Protein AF-A0A7W0S8X4-F1 (afdb_monomer_lite)

Radius of gyration: 27.28 Å; chains: 1; bounding box: 41×33×78 Å

Structure (mmCIF, N/CA/C/O backbone):
data_AF-A0A7W0S8X4-F1
#
_entry.id   AF-A0A7W0S8X4-F1
#
loop_
_atom_site.group_PDB
_atom_site.id
_atom_site.type_symbol
_atom_site.label_atom_id
_atom_site.label_alt_id
_atom_site.label_comp_id
_atom_site.label_asym_i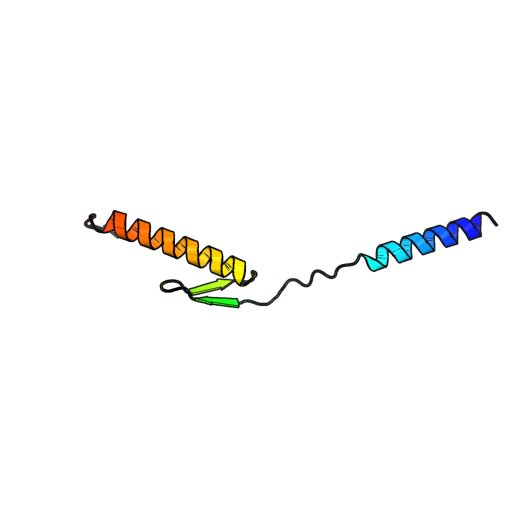d
_atom_site.label_entity_id
_atom_site.label_seq_id
_atom_site.pdbx_PDB_ins_code
_atom_site.Cartn_x
_atom_site.Cartn_y
_atom_site.Cartn_z
_atom_site.occupancy
_atom_site.B_iso_or_equiv
_atom_site.auth_seq_id
_atom_site.auth_comp_id
_atom_site.auth_asym_id
_atom_site.auth_atom_id
_atom_site.pdbx_PDB_model_num
ATOM 1 N N . MET A 1 1 ? 18.722 10.475 -58.497 1.00 61.28 1 MET A N 1
ATOM 2 C CA . MET A 1 1 ? 18.319 11.386 -57.389 1.00 61.28 1 MET A CA 1
ATOM 3 C C . MET A 1 1 ? 17.065 10.954 -56.613 1.00 61.28 1 MET A C 1
ATOM 5 O O . MET A 1 1 ? 16.999 11.247 -55.427 1.00 61.28 1 MET A O 1
ATOM 9 N N . LYS A 1 2 ? 16.069 10.281 -57.219 1.00 77.88 2 LYS A N 1
ATOM 10 C CA . LYS A 1 2 ? 14.837 9.850 -56.515 1.00 77.88 2 LYS A CA 1
ATOM 11 C C . LYS A 1 2 ? 15.096 8.792 -55.426 1.00 77.88 2 LYS A C 1
ATOM 13 O O . LYS A 1 2 ? 14.570 8.917 -54.328 1.00 77.88 2 LYS A O 1
ATOM 18 N N . LEU A 1 3 ? 15.980 7.830 -55.706 1.00 82.75 3 LEU A N 1
ATOM 19 C CA . LEU A 1 3 ? 16.364 6.763 -54.773 1.00 82.75 3 LEU A CA 1
ATOM 20 C C . LEU A 1 3 ? 17.095 7.297 -53.527 1.00 82.75 3 LEU A C 1
ATOM 22 O O . LEU A 1 3 ? 16.749 6.943 -52.409 1.00 82.75 3 LEU A O 1
ATOM 26 N N . ILE A 1 4 ? 18.031 8.235 -53.707 1.00 86.44 4 ILE A N 1
ATOM 27 C CA . ILE A 1 4 ? 18.768 8.876 -52.601 1.00 86.44 4 ILE A CA 1
ATOM 28 C C . ILE A 1 4 ? 17.814 9.647 -51.675 1.00 86.44 4 ILE A C 1
ATOM 30 O O . ILE A 1 4 ? 17.912 9.539 -50.457 1.00 86.44 4 ILE A O 1
ATOM 34 N N . LYS A 1 5 ? 16.835 10.375 -52.235 1.00 84.25 5 LYS A N 1
ATOM 35 C CA . LYS A 1 5 ? 15.812 11.083 -51.443 1.00 84.25 5 LYS A CA 1
ATOM 36 C C . LYS A 1 5 ? 14.906 10.126 -50.659 1.00 84.25 5 LYS A C 1
ATOM 38 O O . LYS A 1 5 ? 14.467 10.476 -49.568 1.00 84.25 5 LYS A O 1
ATOM 43 N N . PHE A 1 6 ? 14.626 8.941 -51.201 1.00 86.06 6 PHE A N 1
ATOM 44 C CA . PHE A 1 6 ? 13.858 7.904 -50.512 1.00 86.06 6 PHE A CA 1
ATOM 45 C C . PHE A 1 6 ? 14.649 7.301 -49.343 1.00 86.06 6 PHE A C 1
ATOM 47 O O . PHE A 1 6 ? 14.131 7.237 -48.231 1.00 86.06 6 PHE A O 1
ATOM 54 N N . ILE A 1 7 ? 15.925 6.969 -49.564 1.00 87.25 7 ILE A N 1
ATOM 55 C CA . ILE A 1 7 ? 16.823 6.434 -48.528 1.00 87.25 7 ILE A CA 1
ATOM 56 C C . ILE A 1 7 ? 16.998 7.437 -47.379 1.00 87.25 7 ILE A C 1
ATOM 58 O O . ILE A 1 7 ? 16.906 7.058 -46.215 1.00 87.25 7 ILE A O 1
ATOM 62 N N . LEU A 1 8 ? 17.168 8.728 -47.685 1.00 88.44 8 LEU A N 1
ATOM 63 C CA . LEU A 1 8 ? 17.286 9.779 -46.666 1.00 88.44 8 LEU A CA 1
ATOM 64 C C . LEU A 1 8 ? 16.019 9.912 -45.809 1.00 88.44 8 LEU A C 1
ATOM 66 O O . LEU A 1 8 ? 16.116 10.057 -44.594 1.00 88.44 8 LEU A O 1
ATOM 70 N N . LYS A 1 9 ? 14.830 9.817 -46.419 1.00 87.62 9 LYS A N 1
ATOM 71 C CA . LYS A 1 9 ? 13.556 9.848 -45.683 1.00 87.62 9 LYS A CA 1
ATOM 72 C C . LYS A 1 9 ? 13.373 8.615 -44.801 1.00 87.62 9 LYS A C 1
ATOM 74 O O . LYS A 1 9 ? 12.979 8.761 -43.650 1.00 87.62 9 LYS A O 1
ATOM 79 N N . ALA A 1 10 ? 13.680 7.428 -45.321 1.00 87.88 10 ALA A N 1
ATOM 80 C CA . ALA A 1 10 ? 13.598 6.187 -44.556 1.00 87.88 10 ALA A CA 1
ATOM 81 C C . ALA A 1 10 ? 14.562 6.199 -43.358 1.00 87.88 10 ALA A C 1
ATOM 83 O O . ALA A 1 10 ? 14.169 5.840 -42.252 1.00 87.88 10 ALA A O 1
ATOM 84 N N . SER A 1 11 ? 15.786 6.698 -43.558 1.00 86.94 11 SER A N 1
ATOM 85 C CA . SER A 1 11 ? 16.773 6.879 -42.489 1.00 86.94 11 SER A CA 1
ATOM 86 C C . SER A 1 11 ? 16.285 7.861 -41.419 1.00 86.94 11 SER A C 1
ATOM 88 O O . SER A 1 11 ? 16.335 7.553 -40.232 1.00 86.94 11 SER A O 1
ATOM 90 N N . PHE A 1 12 ? 15.715 9.001 -41.822 1.00 87.69 12 PHE A N 1
ATOM 91 C CA . PHE A 1 12 ? 15.170 9.989 -40.888 1.00 87.69 12 PHE A CA 1
ATOM 92 C C . PHE A 1 12 ? 13.999 9.443 -40.055 1.00 87.69 12 PHE A C 1
ATOM 94 O O . PHE A 1 12 ? 13.930 9.677 -38.852 1.00 87.69 12 PHE A O 1
ATOM 101 N N . ILE A 1 13 ? 13.109 8.663 -40.674 1.00 86.31 13 ILE A N 1
ATOM 102 C CA . ILE A 1 13 ? 11.997 7.998 -39.978 1.00 86.31 13 ILE A CA 1
ATOM 103 C C . ILE A 1 13 ? 12.523 6.949 -38.993 1.00 86.31 13 ILE A C 1
ATOM 105 O O . ILE A 1 13 ? 12.063 6.889 -37.857 1.00 86.31 13 ILE A O 1
ATOM 109 N N . CYS A 1 14 ? 13.514 6.153 -39.398 1.00 83.38 14 CYS A N 1
ATOM 110 C CA . CYS A 1 14 ? 14.120 5.149 -38.527 1.00 83.38 14 CYS A CA 1
ATOM 111 C C . CYS A 1 14 ? 14.834 5.793 -37.327 1.00 83.38 14 CYS A C 1
ATOM 113 O O . CYS A 1 14 ? 14.737 5.289 -36.210 1.00 83.38 14 CYS A O 1
ATOM 115 N N . LEU A 1 15 ? 15.494 6.936 -37.545 1.00 83.06 15 LEU A N 1
ATOM 116 C CA . LEU A 1 15 ? 16.127 7.717 -36.487 1.00 83.06 15 LEU A CA 1
ATOM 117 C C . LEU A 1 15 ? 15.082 8.232 -35.488 1.00 83.06 15 LEU A C 1
ATOM 119 O O . LEU A 1 15 ? 15.253 8.057 -34.287 1.00 83.06 15 LEU A O 1
ATOM 123 N N . LEU A 1 16 ? 13.974 8.800 -35.979 1.00 80.50 16 LEU A N 1
ATOM 124 C CA . LEU A 1 16 ? 12.877 9.276 -35.133 1.00 80.50 16 LEU A CA 1
ATOM 12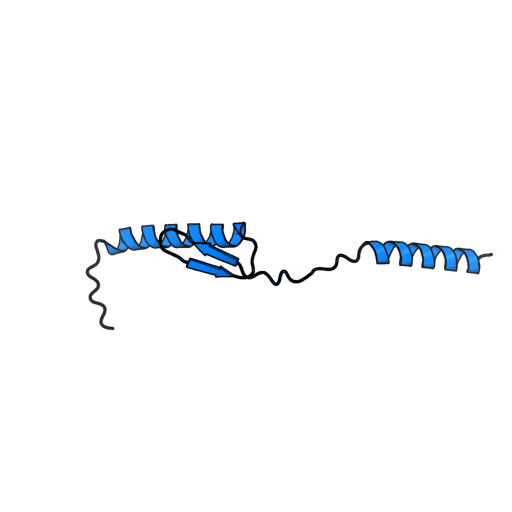5 C C . LEU A 1 16 ? 12.268 8.154 -34.285 1.00 80.50 16 LEU A C 1
ATOM 127 O O . LEU A 1 16 ? 12.046 8.356 -33.097 1.00 80.50 16 LEU A O 1
ATOM 131 N N . LEU A 1 17 ? 12.041 6.970 -34.860 1.00 77.75 17 LEU A N 1
ATOM 132 C CA . LEU A 1 17 ? 11.464 5.831 -34.135 1.00 77.75 17 LEU A CA 1
ATOM 133 C C . LEU A 1 17 ? 12.398 5.286 -33.041 1.00 77.75 17 LEU A C 1
ATOM 135 O O . LEU A 1 17 ? 11.919 4.864 -31.991 1.00 77.75 17 LEU A O 1
ATOM 139 N N . GLY A 1 18 ? 13.719 5.344 -33.241 1.00 75.19 18 GLY A N 1
ATOM 140 C CA . GLY A 1 18 ? 14.698 4.927 -32.233 1.00 75.19 18 GLY A CA 1
ATOM 141 C C . GLY A 1 18 ? 14.659 5.768 -30.950 1.00 75.19 18 GLY A C 1
ATOM 142 O O . GLY A 1 18 ? 14.785 5.218 -29.858 1.00 75.19 18 GLY A O 1
ATOM 143 N N . PHE A 1 19 ? 14.413 7.079 -31.058 1.00 70.00 19 PHE A N 1
ATOM 144 C CA . PHE A 1 19 ? 14.388 7.989 -29.902 1.00 70.00 19 PHE A CA 1
ATOM 145 C C . PHE A 1 19 ? 13.202 7.776 -28.950 1.00 70.00 19 PHE A C 1
ATOM 147 O O . PHE A 1 19 ? 13.315 8.100 -27.770 1.00 70.00 19 PHE A O 1
ATOM 154 N N . PHE A 1 20 ? 12.083 7.215 -29.417 1.00 66.62 20 PHE A N 1
ATOM 155 C CA . PHE A 1 20 ? 10.892 6.985 -28.584 1.00 66.62 20 PHE A CA 1
ATOM 156 C C . PHE A 1 20 ? 10.907 5.654 -27.826 1.00 66.62 20 PHE A C 1
ATOM 158 O O . PHE A 1 20 ? 9.912 5.294 -27.198 1.00 66.62 20 PHE A O 1
ATOM 165 N N . SER A 1 21 ? 12.018 4.916 -27.858 1.00 65.38 21 SER A N 1
ATOM 166 C CA . SER A 1 21 ? 12.136 3.653 -27.131 1.00 65.38 21 SER A CA 1
ATOM 167 C C . SER A 1 21 ? 12.341 3.924 -25.639 1.00 65.38 21 SER A C 1
ATOM 169 O O . SER A 1 21 ? 13.463 3.920 -25.134 1.00 65.38 21 SER A O 1
ATOM 171 N N . THR A 1 22 ? 11.254 4.183 -24.914 1.00 68.75 22 THR A N 1
ATOM 172 C CA . THR A 1 22 ? 11.266 4.187 -23.453 1.00 68.75 22 THR A CA 1
ATOM 173 C C . THR A 1 22 ? 11.443 2.756 -22.963 1.00 68.75 22 THR A C 1
ATOM 175 O O . THR A 1 22 ? 10.558 1.910 -23.082 1.00 68.75 22 THR A O 1
ATOM 178 N N . VAL A 1 23 ? 12.617 2.473 -22.401 1.00 67.81 23 VAL A N 1
ATOM 179 C CA . VAL A 1 23 ? 12.862 1.225 -21.679 1.00 67.81 23 VAL A CA 1
ATOM 180 C C . VAL A 1 23 ? 12.008 1.264 -20.413 1.00 67.81 23 VAL A C 1
ATOM 182 O O . VAL A 1 23 ? 12.368 1.898 -19.424 1.00 67.81 23 VAL A O 1
ATOM 185 N N . CYS A 1 24 ? 10.848 0.609 -20.450 1.00 65.12 24 CYS A N 1
ATOM 186 C CA . CYS A 1 24 ? 10.071 0.325 -19.252 1.00 65.12 24 CYS A CA 1
ATOM 187 C C . CYS A 1 24 ? 10.816 -0.762 -18.470 1.00 65.12 24 CYS A C 1
ATOM 189 O O . CYS A 1 24 ? 10.633 -1.958 -18.700 1.00 65.12 24 CYS A O 1
ATOM 191 N N . LEU A 1 25 ? 11.725 -0.348 -17.586 1.00 65.38 25 LEU A N 1
ATOM 192 C CA . LEU A 1 25 ? 12.255 -1.243 -16.569 1.00 65.38 25 LEU A CA 1
ATOM 193 C C . LEU A 1 25 ? 11.092 -1.571 -15.640 1.00 65.38 25 LEU A C 1
ATOM 195 O O . LEU A 1 25 ? 10.584 -0.683 -14.955 1.00 65.38 25 LEU A O 1
ATOM 199 N N . ALA A 1 26 ? 10.668 -2.836 -15.627 1.00 64.75 26 ALA A N 1
ATOM 200 C CA . ALA A 1 26 ? 9.802 -3.336 -14.573 1.00 64.75 26 ALA A CA 1
ATOM 201 C C . ALA A 1 26 ? 10.458 -2.943 -13.248 1.00 64.75 26 ALA A C 1
ATOM 203 O O . ALA A 1 26 ? 11.573 -3.383 -12.955 1.00 64.75 26 ALA A O 1
ATOM 204 N N . ASN A 1 27 ? 9.817 -2.044 -12.499 1.00 65.62 27 ASN A N 1
ATOM 205 C CA . ASN A 1 27 ? 10.323 -1.625 -11.205 1.00 65.62 27 ASN A CA 1
ATOM 206 C C . ASN A 1 27 ? 10.385 -2.904 -10.366 1.00 65.62 27 ASN A C 1
ATOM 208 O O . ASN A 1 27 ? 9.360 -3.482 -10.054 1.00 65.62 27 ASN A O 1
ATOM 212 N N . GLY A 1 28 ? 11.571 -3.460 -10.129 1.00 74.56 28 GLY A N 1
ATOM 213 C CA . GLY A 1 28 ? 11.735 -4.700 -9.360 1.00 74.56 28 GLY A CA 1
ATOM 214 C C . GLY A 1 28 ? 11.699 -4.448 -7.853 1.00 74.56 28 GLY A C 1
ATOM 215 O O . GLY A 1 28 ? 11.989 -5.344 -7.060 1.00 74.56 28 GLY A O 1
ATOM 216 N N . LYS A 1 29 ? 11.426 -3.204 -7.450 1.00 84.38 29 LYS A N 1
ATOM 217 C CA . LYS A 1 29 ? 11.552 -2.747 -6.079 1.00 84.38 29 LYS A CA 1
ATOM 218 C C . LYS A 1 29 ? 10.288 -3.092 -5.305 1.00 84.38 29 LYS A C 1
ATOM 220 O O . LYS A 1 29 ? 9.307 -2.357 -5.311 1.00 84.38 29 LYS A O 1
ATOM 225 N N . TRP A 1 30 ? 10.358 -4.190 -4.568 1.00 91.12 30 TRP A N 1
ATOM 226 C CA . TRP A 1 30 ? 9.411 -4.454 -3.498 1.00 91.12 30 TRP A CA 1
ATOM 227 C C . TRP A 1 30 ? 9.635 -3.454 -2.373 1.00 91.12 30 TRP A C 1
ATOM 229 O O . TRP A 1 30 ? 10.750 -3.299 -1.869 1.00 91.12 30 TRP A O 1
ATOM 239 N N . ILE A 1 31 ? 8.569 -2.772 -1.985 1.00 92.81 31 ILE A N 1
ATOM 240 C CA . ILE A 1 31 ? 8.589 -1.813 -0.891 1.00 92.81 31 ILE A CA 1
ATOM 241 C C . ILE A 1 31 ? 7.661 -2.286 0.224 1.00 92.81 31 ILE A C 1
ATOM 243 O O . ILE A 1 31 ? 6.681 -3.000 -0.002 1.00 92.81 31 ILE A O 1
ATOM 247 N N . LYS A 1 32 ? 8.005 -1.888 1.447 1.00 95.19 32 LYS A N 1
ATOM 248 C CA . LYS A 1 32 ? 7.229 -2.149 2.654 1.00 95.19 32 LYS A CA 1
ATOM 249 C C . LYS A 1 32 ? 6.713 -0.822 3.187 1.00 95.19 32 LYS A C 1
ATOM 251 O O . LYS A 1 32 ? 7.503 0.076 3.461 1.00 95.19 32 LYS A O 1
ATOM 256 N N . VAL A 1 33 ? 5.405 -0.738 3.378 1.00 95.25 33 VAL A N 1
ATOM 257 C CA . VAL A 1 33 ? 4.717 0.419 3.947 1.00 95.25 33 VAL A CA 1
ATOM 258 C C . VAL A 1 33 ? 3.945 -0.045 5.171 1.00 95.25 33 VAL A C 1
ATOM 260 O O . VAL A 1 33 ? 3.253 -1.060 5.131 1.00 95.25 33 VAL A O 1
ATOM 263 N N . ASN A 1 34 ? 4.059 0.694 6.269 1.00 95.69 34 ASN A N 1
ATOM 264 C CA . ASN A 1 34 ? 3.321 0.402 7.492 1.00 95.69 34 ASN A CA 1
ATOM 265 C C . ASN A 1 34 ? 2.249 1.471 7.712 1.00 95.69 34 ASN A C 1
ATOM 267 O O . ASN A 1 34 ? 2.545 2.665 7.672 1.00 95.69 34 ASN A O 1
ATOM 271 N N . SER A 1 35 ? 1.024 1.035 7.990 1.00 92.69 35 SER A N 1
ATOM 272 C CA . SER A 1 35 ? 0.003 1.847 8.646 1.00 92.69 35 SER A CA 1
ATOM 273 C C . SER A 1 35 ? -0.009 1.535 10.149 1.00 92.69 35 SER A C 1
ATOM 275 O O . SER A 1 35 ? 0.868 0.844 10.670 1.00 92.69 35 SER A O 1
ATOM 277 N N . LYS A 1 36 ? -1.009 2.046 10.874 1.00 94.19 36 LYS A N 1
ATOM 278 C CA . LYS A 1 36 ? -1.156 1.788 12.310 1.00 94.19 36 LYS A CA 1
ATOM 279 C C . LYS A 1 36 ? -1.443 0.311 12.620 1.00 94.19 36 LYS A C 1
ATOM 281 O O . LYS A 1 36 ? -0.954 -0.190 13.625 1.00 94.19 36 LYS A O 1
ATOM 286 N N . ASN A 1 37 ? -2.249 -0.360 11.797 1.00 96.31 37 ASN A N 1
ATOM 287 C CA . ASN A 1 37 ? -2.729 -1.728 12.025 1.00 96.31 37 ASN A CA 1
ATOM 288 C C . ASN A 1 37 ? -2.385 -2.697 10.884 1.00 96.31 37 ASN A C 1
ATOM 290 O O . ASN A 1 37 ? -2.625 -3.893 11.027 1.00 96.31 37 ASN A O 1
ATOM 294 N N . PHE A 1 38 ? -1.837 -2.214 9.766 1.00 96.38 38 PHE A N 1
ATOM 295 C CA . PHE A 1 38 ? -1.492 -3.038 8.612 1.00 96.38 38 PHE A CA 1
ATOM 296 C C . PHE A 1 38 ? -0.038 -2.832 8.199 1.00 96.38 38 PHE A C 1
ATOM 298 O O . PHE A 1 38 ? 0.493 -1.723 8.209 1.00 96.38 38 PHE A O 1
ATOM 305 N N . GLN A 1 39 ? 0.590 -3.921 7.775 1.00 97.31 39 GLN A N 1
ATOM 306 C CA . GLN A 1 39 ? 1.868 -3.902 7.081 1.00 97.31 39 GLN A CA 1
ATOM 307 C C . GLN A 1 39 ? 1.618 -4.355 5.645 1.00 97.31 39 GLN A C 1
ATOM 309 O O . GLN A 1 39 ? 1.181 -5.481 5.415 1.00 97.31 39 GLN A O 1
ATOM 314 N N . LEU A 1 40 ? 1.897 -3.476 4.690 1.00 96.56 40 LEU A N 1
ATOM 315 C CA . LEU A 1 40 ? 1.680 -3.701 3.270 1.00 96.56 40 LEU A CA 1
ATOM 316 C C . LEU A 1 40 ? 3.029 -3.897 2.581 1.00 96.56 40 LEU A C 1
ATOM 318 O O . LEU A 1 40 ? 3.966 -3.127 2.792 1.00 96.56 40 LEU A O 1
ATOM 322 N N . ILE A 1 41 ? 3.132 -4.941 1.765 1.00 95.00 41 ILE A N 1
ATOM 323 C CA . ILE A 1 41 ? 4.323 -5.248 0.973 1.00 95.00 41 ILE A CA 1
ATOM 324 C C . ILE A 1 41 ? 3.870 -5.411 -0.471 1.00 95.00 41 ILE A C 1
ATOM 326 O O . ILE A 1 41 ? 2.966 -6.198 -0.746 1.00 95.00 41 ILE A O 1
ATOM 330 N N . GLY A 1 42 ? 4.485 -4.671 -1.386 1.00 91.19 42 GLY A N 1
ATOM 331 C CA . GLY A 1 42 ? 4.097 -4.718 -2.788 1.00 91.19 42 GLY A CA 1
ATOM 332 C C . GLY A 1 42 ? 5.136 -4.114 -3.714 1.00 91.19 42 GLY A C 1
ATOM 333 O O . GLY A 1 42 ? 6.049 -3.409 -3.287 1.00 91.19 42 GLY A O 1
ATOM 334 N N . ASN A 1 43 ? 4.976 -4.415 -4.996 1.00 92.00 43 ASN A N 1
ATOM 335 C CA . ASN A 1 43 ? 5.752 -3.843 -6.083 1.00 92.00 43 ASN A CA 1
ATOM 336 C C . ASN A 1 43 ? 4.908 -2.795 -6.826 1.00 92.00 43 ASN A C 1
ATOM 338 O O . ASN A 1 43 ? 4.508 -2.983 -7.972 1.00 92.00 43 ASN A O 1
ATOM 342 N N . ALA A 1 44 ? 4.553 -1.737 -6.111 1.00 90.19 44 ALA A N 1
ATOM 343 C CA . ALA A 1 44 ? 3.847 -0.583 -6.646 1.00 90.19 44 ALA A CA 1
ATOM 344 C C . ALA A 1 44 ? 4.529 0.686 -6.127 1.00 90.19 44 ALA A C 1
ATOM 346 O O . ALA A 1 44 ? 5.418 0.612 -5.272 1.00 90.19 44 ALA A O 1
ATOM 347 N N . GLU A 1 45 ? 4.135 1.852 -6.635 1.00 90.44 45 GLU A N 1
ATOM 348 C CA . GLU A 1 45 ? 4.631 3.107 -6.082 1.00 90.44 45 GLU A CA 1
ATOM 349 C C . GLU A 1 45 ? 4.219 3.244 -4.613 1.00 90.44 45 GLU A C 1
ATOM 351 O O . GLU A 1 45 ? 3.133 2.833 -4.202 1.00 90.44 45 GLU A O 1
ATOM 356 N N . GLU A 1 46 ? 5.085 3.847 -3.799 1.00 91.50 46 GLU A N 1
ATOM 357 C CA . GLU A 1 46 ? 4.837 3.992 -2.362 1.00 91.50 46 GLU A CA 1
ATOM 358 C C . GLU A 1 46 ? 3.524 4.715 -2.071 1.00 91.50 46 GLU A C 1
ATOM 360 O O . GLU A 1 46 ? 2.783 4.312 -1.176 1.00 91.50 46 GLU A O 1
ATOM 365 N N . LYS A 1 47 ? 3.197 5.721 -2.885 1.00 93.25 47 LYS A N 1
ATOM 366 C CA . LYS A 1 47 ? 1.940 6.462 -2.809 1.00 93.25 47 LYS A CA 1
ATOM 367 C C . LYS A 1 47 ? 0.719 5.554 -2.983 1.00 93.25 47 LYS A C 1
ATOM 369 O O . LYS A 1 47 ? -0.241 5.684 -2.225 1.00 93.25 47 LYS A O 1
ATOM 374 N N . ASP A 1 48 ? 0.764 4.630 -3.938 1.00 94.69 48 ASP A N 1
ATOM 375 C CA . ASP A 1 48 ? -0.350 3.720 -4.214 1.00 94.69 48 ASP A CA 1
ATOM 376 C C . ASP A 1 48 ? -0.542 2.741 -3.053 1.00 94.69 48 ASP A C 1
ATOM 378 O O . ASP A 1 48 ? -1.661 2.530 -2.581 1.00 94.69 48 ASP A O 1
ATOM 382 N N . ILE A 1 49 ? 0.556 2.198 -2.517 1.00 95.06 49 ILE A N 1
ATOM 383 C CA . ILE A 1 49 ? 0.500 1.298 -1.358 1.00 95.06 49 ILE A CA 1
ATOM 384 C C . ILE A 1 49 ? 0.020 2.044 -0.105 1.00 95.06 49 ILE A C 1
ATOM 386 O O . ILE A 1 49 ? -0.785 1.510 0.660 1.00 95.06 49 ILE A O 1
ATOM 390 N N . GLN A 1 50 ? 0.451 3.293 0.099 1.00 95.50 50 GLN A N 1
ATOM 391 C CA . GLN A 1 50 ? -0.056 4.142 1.180 1.00 95.50 50 GLN A CA 1
ATOM 392 C C . GLN A 1 50 ? -1.563 4.394 1.042 1.00 95.50 50 GLN A C 1
ATOM 394 O O . GLN A 1 50 ? -2.286 4.293 2.035 1.00 95.50 50 GLN A O 1
ATOM 399 N N . GLN A 1 51 ? -2.060 4.664 -0.170 1.00 97.00 51 GLN A N 1
ATOM 400 C CA . GLN A 1 51 ? -3.490 4.855 -0.422 1.00 97.00 51 GLN A CA 1
ATOM 401 C C . GLN A 1 51 ? -4.303 3.605 -0.058 1.00 97.00 51 GLN A C 1
ATOM 403 O O . GLN A 1 51 ? -5.330 3.719 0.617 1.00 97.00 51 GLN A O 1
ATOM 408 N N . VAL A 1 52 ? -3.828 2.413 -0.433 1.00 96.19 52 VAL A N 1
ATOM 409 C CA . VAL A 1 52 ? -4.449 1.143 -0.015 1.00 96.19 52 VAL A CA 1
ATOM 410 C C . VAL A 1 52 ? -4.425 1.003 1.510 1.00 96.19 52 VAL A C 1
ATOM 412 O O . VAL A 1 52 ? -5.438 0.650 2.112 1.00 96.19 52 VAL A O 1
ATOM 415 N N . GLY A 1 53 ? -3.309 1.347 2.159 1.00 96.81 53 GLY A N 1
ATOM 416 C CA . GLY A 1 53 ? -3.200 1.355 3.620 1.00 96.81 53 GLY A CA 1
ATOM 417 C C . GLY A 1 53 ? -4.263 2.230 4.293 1.00 96.81 53 GLY A C 1
ATOM 418 O O . GLY A 1 53 ? -4.897 1.796 5.254 1.00 96.81 53 GLY A O 1
ATOM 419 N N . VAL A 1 54 ? -4.530 3.426 3.759 1.00 97.44 54 VAL A N 1
ATOM 420 C CA . VAL A 1 54 ? -5.597 4.314 4.256 1.00 97.44 54 VAL A CA 1
ATOM 421 C C . VAL A 1 54 ? -6.978 3.670 4.107 1.00 97.44 54 VAL A C 1
ATOM 423 O O . VAL A 1 54 ? -7.772 3.709 5.048 1.00 97.44 54 VAL A O 1
ATOM 426 N N . GLN A 1 55 ? -7.268 3.050 2.962 1.00 97.31 55 GLN A N 1
ATOM 427 C CA . GLN A 1 55 ? -8.554 2.387 2.722 1.00 97.31 55 GLN A CA 1
ATOM 428 C C . GLN A 1 55 ? -8.784 1.207 3.675 1.00 97.31 55 GLN A C 1
ATOM 430 O O . GLN A 1 55 ? -9.882 1.055 4.214 1.00 97.31 55 GLN A O 1
ATOM 435 N N . LEU A 1 56 ? -7.749 0.407 3.946 1.00 97.31 56 LEU A N 1
ATOM 436 C CA . LEU A 1 56 ? -7.828 -0.698 4.906 1.00 97.31 56 LEU A CA 1
ATOM 437 C C . LEU A 1 56 ? -8.083 -0.204 6.335 1.00 97.31 56 LEU A C 1
ATOM 439 O O . LEU A 1 56 ? -8.870 -0.804 7.066 1.00 97.31 56 LEU A O 1
ATOM 443 N N . GLU A 1 57 ? -7.476 0.913 6.737 1.00 97.25 57 GLU A N 1
ATOM 444 C CA . GLU A 1 57 ? -7.745 1.518 8.046 1.00 97.25 57 GLU A CA 1
ATOM 445 C C . GLU A 1 57 ? -9.173 2.055 8.160 1.00 97.25 57 GLU A C 1
ATOM 447 O O . GLU A 1 57 ? -9.822 1.865 9.191 1.00 97.25 57 GLU A O 1
ATOM 452 N N . GLN A 1 58 ? -9.685 2.693 7.106 1.00 96.56 58 GLN A N 1
ATOM 453 C CA . GLN A 1 58 ? -11.072 3.158 7.060 1.00 96.56 58 GLN A CA 1
ATOM 454 C C . GLN A 1 58 ? -12.048 1.987 7.166 1.00 96.56 58 GLN A C 1
ATOM 456 O O . GLN A 1 58 ? -12.961 2.021 7.991 1.00 96.56 58 GLN A O 1
ATOM 461 N N . PHE A 1 59 ? -11.814 0.928 6.389 1.00 95.31 59 PHE A N 1
ATOM 462 C CA . PHE A 1 59 ? -12.573 -0.314 6.475 1.00 95.31 59 PHE A CA 1
ATOM 463 C C . PHE A 1 59 ? -12.552 -0.874 7.900 1.00 95.31 59 PHE A C 1
ATOM 465 O O . PHE A 1 59 ? -13.608 -1.143 8.470 1.00 95.31 59 PHE A O 1
ATOM 472 N N . ARG A 1 60 ? -11.368 -0.976 8.516 1.00 93.75 60 ARG A N 1
ATOM 473 C CA . ARG A 1 60 ? -11.206 -1.470 9.889 1.00 93.75 60 ARG A CA 1
ATOM 474 C C . ARG A 1 60 ? -11.986 -0.631 10.895 1.00 93.75 60 ARG A C 1
ATOM 476 O O . ARG A 1 60 ? -12.611 -1.196 11.784 1.00 93.75 60 ARG A O 1
ATOM 483 N N . GLU A 1 61 ? -11.960 0.695 10.783 1.00 93.31 61 GLU A N 1
ATOM 484 C CA . GLU A 1 61 ? -12.690 1.571 11.705 1.00 93.31 61 GLU A CA 1
ATOM 485 C C . GLU A 1 61 ? -14.208 1.439 11.539 1.00 93.31 61 GLU A C 1
ATOM 487 O O . GLU A 1 61 ? -14.931 1.404 12.536 1.00 93.31 61 GLU A O 1
ATOM 492 N N . VAL A 1 62 ? -14.698 1.303 10.305 1.00 93.81 62 VAL A N 1
ATOM 493 C CA . VAL A 1 62 ? -16.118 1.027 10.042 1.00 93.81 62 VAL A CA 1
ATOM 494 C C . VAL A 1 62 ? -16.512 -0.328 10.623 1.00 93.81 62 VAL A C 1
ATOM 496 O O . VAL A 1 62 ? -17.475 -0.401 11.385 1.00 93.81 62 VAL A O 1
ATOM 499 N N . PHE A 1 63 ? -15.738 -1.380 10.347 1.00 89.62 63 PHE A N 1
ATOM 500 C CA . PHE A 1 63 ? -15.965 -2.712 10.907 1.00 89.62 63 PHE A CA 1
ATOM 501 C C . PHE A 1 63 ? -15.943 -2.685 12.430 1.00 89.62 63 PHE A C 1
ATOM 503 O O . PHE A 1 63 ? -16.853 -3.209 13.059 1.00 89.62 63 PHE A O 1
ATOM 510 N N . ARG A 1 64 ? -14.972 -2.001 13.042 1.00 88.00 64 ARG A N 1
ATOM 511 C CA . ARG A 1 64 ? -14.911 -1.837 14.495 1.00 88.00 64 ARG A CA 1
ATOM 512 C C . ARG A 1 64 ? -16.213 -1.246 15.026 1.00 88.00 64 ARG A C 1
ATOM 514 O O . ARG A 1 64 ? -16.785 -1.808 15.951 1.00 88.00 64 ARG A O 1
ATOM 521 N N . ARG A 1 65 ? -16.713 -0.154 14.442 1.00 89.12 65 ARG A N 1
ATOM 522 C CA . ARG A 1 65 ? -17.957 0.503 14.888 1.00 89.12 65 ARG A CA 1
ATOM 523 C C . ARG A 1 65 ? -19.190 -0.377 14.709 1.00 89.12 65 ARG A C 1
ATOM 525 O O . ARG A 1 65 ? -20.001 -0.453 1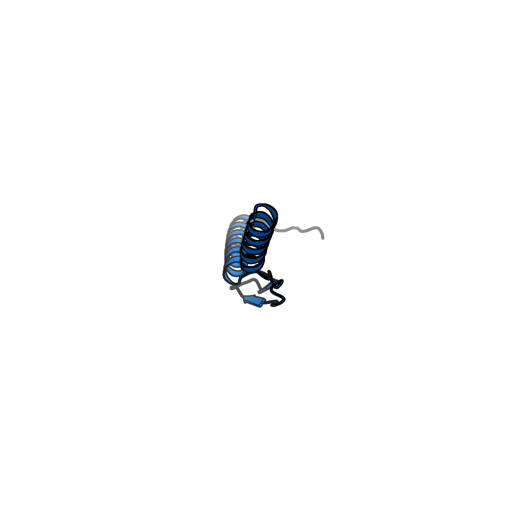5.624 1.00 89.12 65 ARG A O 1
ATOM 532 N N . LEU A 1 66 ? -19.312 -1.049 13.565 1.00 86.94 66 LEU A N 1
ATOM 533 C CA . LEU A 1 66 ? -20.421 -1.966 13.290 1.00 86.94 66 LEU A CA 1
ATOM 534 C C . LEU A 1 66 ? -20.416 -3.163 14.249 1.00 86.94 66 LEU A C 1
ATOM 536 O O . LEU A 1 66 ? -21.467 -3.571 14.737 1.00 86.94 66 LEU A O 1
ATOM 540 N N . LEU A 1 67 ? -19.231 -3.693 14.555 1.00 79.81 67 LEU A N 1
ATOM 541 C CA . LEU A 1 67 ? -19.070 -4.903 15.357 1.00 79.81 67 LEU A CA 1
ATOM 542 C C . LEU A 1 67 ? -18.976 -4.641 16.864 1.00 79.81 67 LEU A C 1
ATOM 544 O O . LEU A 1 67 ? -19.102 -5.577 17.641 1.00 79.81 67 LEU A O 1
ATOM 548 N N . THR A 1 68 ? -18.818 -3.387 17.304 1.00 68.81 68 THR A N 1
ATOM 549 C CA . THR A 1 68 ? -18.806 -3.039 18.741 1.00 68.81 68 THR A CA 1
ATOM 550 C C . THR A 1 68 ? -20.130 -3.408 19.434 1.00 68.81 68 THR A C 1
ATOM 552 O O . THR A 1 68 ? -20.131 -3.676 20.629 1.00 68.81 68 THR A O 1
ATOM 555 N N . ASN A 1 69 ? -21.241 -3.490 18.689 1.00 61.84 69 ASN A N 1
ATOM 556 C CA . ASN A 1 69 ? -22.553 -3.916 19.198 1.00 61.84 69 ASN A CA 1
ATOM 557 C C . ASN A 1 69 ? -22.917 -5.370 18.835 1.00 61.84 69 ASN A C 1
ATOM 559 O O . ASN A 1 69 ? -24.063 -5.777 19.022 1.00 61.84 69 ASN A O 1
ATOM 563 N N . TYR A 1 70 ? -21.976 -6.151 18.299 1.00 58.97 70 TYR A N 1
ATOM 564 C CA . TYR A 1 70 ? -22.196 -7.541 17.904 1.00 58.97 70 TYR A CA 1
ATOM 565 C C . TYR A 1 70 ? -21.425 -8.480 18.834 1.00 58.97 70 TYR A C 1
ATOM 567 O O . TYR A 1 70 ? -20.196 -8.477 18.864 1.00 58.97 70 TYR A 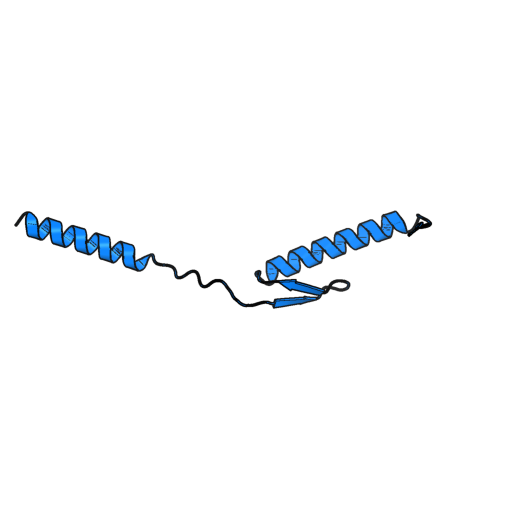O 1
ATOM 575 N N . ASN A 1 71 ? -22.146 -9.334 19.563 1.00 58.59 71 ASN A N 1
ATOM 576 C CA . ASN A 1 71 ? -21.539 -10.508 20.183 1.00 58.59 71 ASN A CA 1
ATOM 577 C C . ASN A 1 71 ? -21.194 -11.495 19.065 1.00 58.59 71 ASN A C 1
ATOM 579 O O . ASN A 1 71 ? -22.077 -12.175 18.541 1.00 58.59 71 ASN A O 1
ATOM 583 N N . PHE A 1 72 ? -19.919 -11.560 18.679 1.00 59.69 72 PHE A N 1
ATOM 584 C CA . PHE A 1 72 ? -19.428 -12.636 17.824 1.00 59.69 72 PHE A CA 1
ATOM 585 C C . PHE A 1 72 ? -19.504 -13.956 18.591 1.00 59.69 72 PHE A C 1
ATOM 587 O O . PHE A 1 72 ? -18.572 -14.344 19.289 1.00 59.69 72 PHE A O 1
ATOM 594 N N . ILE A 1 73 ? -20.611 -14.670 18.424 1.00 61.69 73 ILE A N 1
ATOM 595 C CA . ILE A 1 73 ? -20.622 -16.122 18.568 1.00 61.69 73 ILE A CA 1
ATOM 596 C C . ILE A 1 73 ? -20.151 -16.653 17.208 1.00 61.69 73 ILE A C 1
ATOM 598 O O . ILE A 1 73 ? -20.963 -16.985 16.351 1.00 61.69 73 ILE A O 1
ATOM 602 N N . SER A 1 74 ? -18.839 -16.613 16.951 1.00 58.75 74 SER A N 1
ATOM 603 C CA . SER A 1 74 ? -18.261 -17.322 15.799 1.00 58.75 74 SER A CA 1
ATOM 604 C C . SER A 1 74 ? -18.326 -18.822 16.098 1.00 58.75 74 SER A C 1
ATOM 606 O O . SER A 1 74 ? -17.762 -19.228 17.114 1.00 58.75 74 SER A O 1
ATOM 608 N N . PRO A 1 75 ? -18.987 -19.658 15.273 1.00 59.38 75 PRO A N 1
ATOM 609 C CA . PRO A 1 75 ? -18.974 -21.109 15.436 1.00 59.38 75 PRO A CA 1
ATOM 610 C C . PRO A 1 75 ? -17.779 -21.762 14.717 1.00 59.38 75 PRO A C 1
ATOM 612 O O . PRO A 1 75 ? -17.839 -22.943 14.379 1.00 59.38 75 PRO A O 1
ATOM 615 N N . VAL A 1 76 ? -16.719 -20.995 14.452 1.00 55.31 76 VAL A N 1
ATOM 616 C CA . VAL A 1 76 ? -15.449 -21.486 13.905 1.00 55.31 76 VAL A CA 1
ATOM 617 C C . VAL A 1 76 ? -14.328 -21.053 14.825 1.00 55.31 76 VAL A C 1
ATOM 619 O O . VAL A 1 76 ? -14.290 -19.831 15.119 1.00 55.31 76 VAL A O 1
#

pLDDT: mean 83.55, std 12.97, range [55.31, 97.44]

Secondary structure (DSSP, 8-state):
-HHHHHHHHHHHHHHHHHHT----------EEEE-SS-EEEESS-HHHHHHHHHHHHHHHHHHHHHHTT-------

Foldseek 3Di:
DVVVVVVVVVVVVVVVVVVPPDPPDQQPDWDWDDDPPDIDTDSDPPVVRVVVVVVVVVVVVVCCVVCVPPDPPPPD

Sequence (76 aa):
MKLIKFILKASFICLLLGFFSTVCLANGKWIKVNSKNFQLIGNAEEKDIQQVGVQLEQFREVFRRLLTNYNFISPV

=== Feature glossary ===
The record interleaves many kinds of information about one protein. Here is each kind framed as the question it answers.

Q: What known structures does this most resemble?
A: Structural nearest neighbors (via Foldseek easy-search vs the PDB). Reported per hit: target PDB id, E-val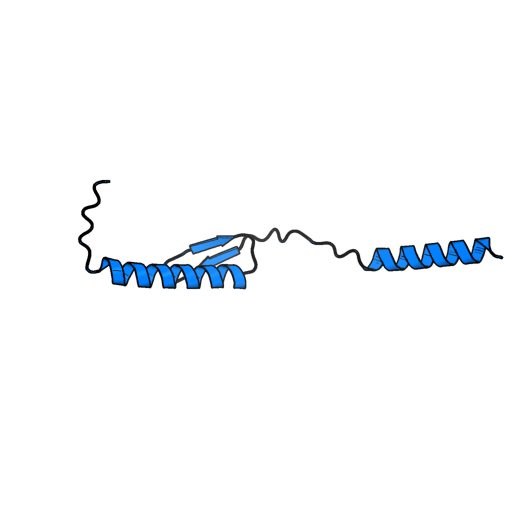ue, and alignment TM-score. A TM-score above ~0.5 is the conventional threshold for 'same fold'.

Q: Where is each backbone atom in 3D?
A: The mmCIF table is the protein's shape written out atom by atom. For each backbone N, Cα, C, and carbonyl O, it records an (x, y, z) coordinate triple in Å plus the residue type, chain letter, and residue number.

Q: What are the backbone torsion angles?
A: The φ/ψ torsion pair specifies the backbone conformation at each residue. φ rotates about the N–Cα bond, ψ about the Cα–C bond. Steric clashes forbid most of the (φ, ψ) plane — the allowed regions (α-helix basin, β-sheet basin, left-handed helix) are the Ramachandran-allowed regions.

Q: Which residues are buried vs exposed?
A: Solvent-accessible surface area (SASA) is the area in Å² traced out by the centre of a 1.4 Å probe sphere (a water molecule) rolled over the protein's van der Waals surface (Shrake–Rupley / Lee–Richards construction). Buried residues have near-zero SASA; fully exposed residues can exceed 200 Å². The total SASA scales roughly with the number of surface residues.

Q: How confident is the AlphaFold model at each residue?
A: pLDDT is the predicted lDDT-Cα score: AlphaFold's confidence that the local environment of each residue (all inter-atomic distances within 15 Å) is correctly placed. It is a per-residue number between 0 and 100, with higher meaning more reliable.

Q: What does the local fold look like, residue by residue?
A: 3Di is Foldseek's structural alphabet. Each residue is assigned one of twenty discrete states based on how its Cα sits relative to it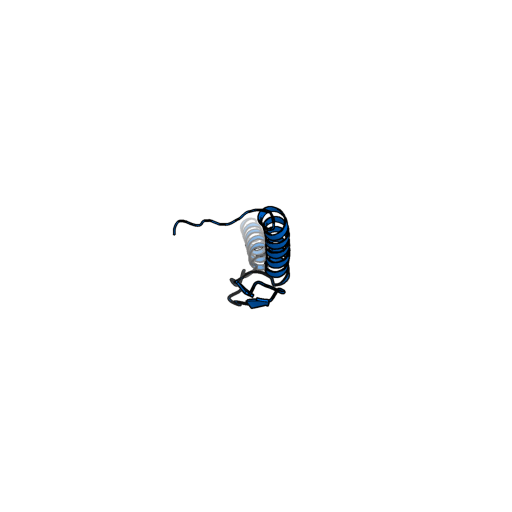s spatial (not sequential) neighbors. Aligning 3Di strings finds structural homologs roughly as well as full 3D superposition, but orders of magnitude faster.

Q: How big and how compact is the whole molecule?
A: Radius of gyration (Rg) is the root-mean-square distance of Cα atoms from their centroid — a single number for overall size and compactness. A globular domain of N residues has Rg ≈ 2.2·N^0.38 Å; an extended or disordered chain has a much larger Rg. The Cα contact count is the number of residue pairs whose Cα atoms are within 8 Å and are more than four positions apart in sequence — a standard proxy for tertiary packing density. The bounding box is the smallest axis-aligned box enclosing all Cα atoms.

Q: Which residues are in helices, strands, or loops?
A: DSSP 8-state secondary structure assigns each residue one of H (α-helix), G (3₁₀-helix), I (π-helix), E (extended β-strand), B (isolated β-bridge), T (hydrogen-bonded turn), S (bend), or '-' (coil). The assignment is computed from backbone hydrogen-bond geometry via the Kabsch–Sander algorithm.

Q: How mobile is each atom in the crystal?
A: Crystallographic B-factors measure how much each atom's electron density is smeared out, in Å². They rise in mobile loops and surface residues and fall in the buried interior. In AlphaFold models this column is repurposed to hold pLDDT instead.

Q: What if only a Cα trace is available?
A: P-SEA three-state annotation labels each residue as helix, strand, or coil based purely on the geometry of the Cα trace. It serves as a fallback when the full backbone (and thus DSSP) is unavailable.

Q: What family and function is it annotated with?
A: Database cross-references. InterPro integrates a dozen domain/family signature databases into unified entries with residue-range hits. GO terms attach function/process/location labels with evidence codes. CATH codes position the fold in a four-level structural taxonomy. Organism is the NCBI-taxonomy species name.

Q: Are the domains correctly placed relative to each other?
A: Predicted Aligned Error (PAE) is an AlphaFold confidence matrix: entry (i, j) is the expected error in the position of residue j, in ångströms, when the prediction is superimposed on the true structure at residue i. Low PAE within a block of residues means that block is internally rigid and well-predicted; high PAE between two blocks means their relative placement is uncertain even if each block individually is confident.

Q: What do the diagnostic plots show?
A: Three diagnostic plots accompany the record. The Cα contact map visualizes the tertiary structure as a 2D adjacency matrix (8 Å cutoff, sequence-local contacts suppressed). The Ramachandran plot shows the distribution of backbone (φ, ψ) torsions, with points in the α and β basins reflecting secondary structure content. The PAE plot shows AlphaFold's inter-residue confidence as a color matrix.

Q: What is the amino-acid chain?
A: Primary structure: the covalent order of the twenty standard amino acids along the backbone. Two proteins with the same sequence will (almost always) fold to the same structure; two with 30% identity often share a fold but not the details.

Q: What do the rendered images show?
A: The six renders are orthographic views along the three Cartesian axes in both directions. Representation (cartoon, sticks, or surface) and color scheme (sequence-rainbow or by-chain) vary across proteins so the training set covers all the common visualization conventions.